Protein AF-A0A6M8W4V3-F1 (afdb_monomer_lite)

Foldseek 3Di:
DDPDDCLQQQLCCQLPVHADKDKDWDDDDPPDDDDPPDDTDMDIGGPPDDDDPVCVVPVDDDDPDDPVRVVVSSVVSSVVVVVVVVVVVVVPVPD

Structure (mmCIF, N/CA/C/O backbone):
data_AF-A0A6M8W4V3-F1
#
_entry.id   AF-A0A6M8W4V3-F1
#
loop_
_atom_site.group_PDB
_atom_site.id
_atom_site.type_symbol
_atom_site.label_atom_id
_atom_site.label_alt_id
_atom_site.label_comp_id
_atom_site.label_asym_id
_atom_site.label_entity_id
_atom_site.label_seq_id
_atom_site.pdbx_PDB_ins_code
_atom_site.Cartn_x
_atom_site.Cartn_y
_atom_site.Cartn_z
_atom_site.occupancy
_atom_site.B_iso_or_equiv
_atom_site.auth_seq_id
_atom_site.auth_comp_id
_atom_site.auth_asym_id
_atom_site.auth_atom_id
_atom_site.pdbx_PDB_model_num
ATOM 1 N N . MET A 1 1 ? 12.724 -23.531 5.820 1.00 37.72 1 MET A N 1
ATOM 2 C CA . MET A 1 1 ? 11.900 -22.600 5.015 1.00 37.72 1 MET A CA 1
ATOM 3 C C . MET A 1 1 ? 10.957 -21.872 5.970 1.00 37.72 1 MET A C 1
ATOM 5 O O . MET A 1 1 ? 10.227 -22.545 6.684 1.00 37.72 1 MET A O 1
ATOM 9 N N . ARG A 1 2 ? 11.044 -20.540 6.098 1.00 38.97 2 ARG A N 1
ATOM 10 C CA . ARG A 1 2 ? 10.156 -19.750 6.976 1.00 38.97 2 ARG A CA 1
ATOM 11 C C . ARG A 1 2 ? 8.798 -19.635 6.276 1.00 38.97 2 ARG A C 1
ATOM 13 O O . ARG A 1 2 ? 8.780 -19.214 5.125 1.00 38.97 2 ARG A O 1
ATOM 20 N N . GLN A 1 3 ? 7.699 -20.019 6.923 1.00 39.72 3 GLN A N 1
ATOM 21 C CA . GLN A 1 3 ? 6.372 -19.765 6.355 1.00 39.72 3 GLN A CA 1
ATOM 22 C C . GLN A 1 3 ? 6.140 -18.248 6.207 1.00 39.72 3 GLN A C 1
ATOM 24 O O . GLN A 1 3 ? 6.614 -17.489 7.064 1.00 39.72 3 GLN A O 1
ATOM 29 N N . PRO A 1 4 ? 5.461 -17.792 5.136 1.00 57.34 4 PRO A N 1
ATOM 30 C CA . PRO A 1 4 ? 5.067 -16.394 5.011 1.00 57.34 4 PRO A CA 1
ATOM 31 C C . PRO A 1 4 ? 4.139 -16.046 6.178 1.00 57.34 4 PRO A C 1
ATOM 33 O O . PRO A 1 4 ? 3.179 -16.763 6.446 1.00 57.34 4 PRO A O 1
ATOM 36 N N . ARG A 1 5 ? 4.452 -14.980 6.918 1.00 64.19 5 ARG A N 1
ATOM 37 C CA . ARG A 1 5 ? 3.607 -14.539 8.033 1.00 64.19 5 ARG A CA 1
ATOM 38 C C . ARG A 1 5 ? 2.413 -13.758 7.481 1.00 64.19 5 ARG A C 1
ATOM 40 O O . ARG A 1 5 ? 2.618 -12.803 6.736 1.00 64.19 5 ARG A O 1
ATOM 47 N N . SER A 1 6 ? 1.195 -14.166 7.846 1.00 76.25 6 SER A N 1
ATOM 48 C CA . SER A 1 6 ? -0.078 -13.513 7.488 1.00 76.25 6 SER A CA 1
ATOM 49 C C . SER A 1 6 ? -0.295 -12.160 8.179 1.00 76.25 6 SER A C 1
ATOM 51 O O . SER A 1 6 ? -1.198 -11.422 7.785 1.00 76.25 6 SER A O 1
ATOM 53 N N . GLU A 1 7 ? 0.577 -11.804 9.132 1.00 80.69 7 GLU A N 1
ATOM 54 C CA . GLU A 1 7 ? 0.509 -10.608 9.988 1.00 80.69 7 GLU A CA 1
ATOM 55 C C . GLU A 1 7 ? 0.099 -9.308 9.249 1.00 80.69 7 GLU A C 1
ATOM 57 O O . GLU A 1 7 ? -0.756 -8.589 9.766 1.00 80.69 7 GLU A O 1
ATOM 62 N N . PRO A 1 8 ? 0.619 -8.966 8.047 1.00 84.81 8 PRO A N 1
ATOM 63 C CA . PRO A 1 8 ? 0.239 -7.716 7.377 1.00 84.81 8 PRO A CA 1
ATOM 64 C C . PRO A 1 8 ? -1.217 -7.687 6.890 1.00 84.81 8 PRO A C 1
ATOM 66 O O . PRO A 1 8 ? -1.840 -6.626 6.877 1.00 84.81 8 PRO A O 1
ATOM 69 N N . LEU A 1 9 ? -1.759 -8.835 6.472 1.00 89.75 9 LEU A N 1
ATOM 70 C CA . LEU A 1 9 ? -3.132 -8.935 5.971 1.00 89.75 9 LEU A CA 1
ATOM 71 C C . LEU A 1 9 ? -4.138 -8.945 7.123 1.00 89.75 9 LEU A C 1
ATOM 73 O O . LEU A 1 9 ? -5.178 -8.302 7.033 1.00 89.75 9 LEU A O 1
ATOM 77 N N . GLU A 1 10 ? -3.804 -9.608 8.228 1.00 89.56 10 GLU A N 1
ATOM 78 C CA . GLU A 1 10 ? -4.607 -9.577 9.456 1.00 89.56 10 GLU A CA 1
ATOM 79 C C . GLU A 1 10 ? -4.660 -8.167 10.058 1.00 89.56 10 GLU A C 1
ATOM 81 O O . GLU A 1 10 ? -5.726 -7.702 10.472 1.00 89.56 10 GLU A O 1
ATOM 86 N N . ALA A 1 11 ? -3.538 -7.441 10.035 1.00 91.25 11 ALA A N 1
ATOM 87 C CA . ALA A 1 11 ? -3.492 -6.042 10.444 1.00 91.25 11 ALA A CA 1
ATOM 88 C C . ALA A 1 11 ? -4.375 -5.150 9.558 1.00 91.25 11 ALA A C 1
ATOM 90 O O . ALA A 1 11 ? -5.131 -4.331 10.078 1.00 91.25 11 ALA A O 1
ATOM 91 N N . LEU A 1 12 ? -4.332 -5.327 8.232 1.00 92.50 12 LEU A N 1
ATOM 92 C CA . LEU A 1 12 ? -5.224 -4.626 7.299 1.00 92.50 12 LEU A CA 1
ATOM 93 C C . LEU A 1 12 ? -6.697 -4.929 7.591 1.00 92.50 12 LEU A C 1
ATOM 95 O O . LEU A 1 12 ? -7.508 -4.010 7.672 1.00 92.50 12 LEU A O 1
ATOM 99 N N . ARG A 1 13 ? -7.028 -6.207 7.792 1.00 92.31 13 ARG A N 1
ATOM 100 C CA . ARG A 1 13 ? -8.394 -6.667 8.047 1.00 92.31 13 ARG A CA 1
ATOM 101 C C . ARG A 1 13 ? -8.979 -6.069 9.321 1.00 92.31 13 ARG A C 1
ATOM 103 O O . ARG A 1 13 ? -10.095 -5.567 9.308 1.00 92.31 13 ARG A O 1
ATOM 110 N N . SER A 1 14 ? -8.220 -6.115 10.411 1.00 91.62 14 SER A N 1
ATOM 111 C CA . SER A 1 14 ? -8.676 -5.646 11.724 1.00 91.62 14 SER A CA 1
ATOM 112 C C . SER A 1 14 ? -8.709 -4.123 11.866 1.00 91.62 14 SER A C 1
ATOM 114 O O . SER A 1 14 ? -9.521 -3.613 12.632 1.00 91.62 14 SER A O 1
ATOM 116 N N . SER A 1 15 ? -7.852 -3.389 11.148 1.00 93.50 15 SER A N 1
ATOM 117 C CA . SER A 1 15 ? -7.784 -1.923 11.259 1.00 93.50 15 SER A CA 1
ATOM 118 C C . SER A 1 15 ? -8.706 -1.169 10.304 1.00 93.50 15 SER A C 1
ATOM 120 O O . SER A 1 15 ? -9.038 -0.020 10.588 1.00 93.50 15 SER A O 1
ATOM 122 N N . LEU A 1 16 ? -9.111 -1.783 9.186 1.00 92.19 16 LEU A N 1
ATOM 123 C CA . LEU A 1 16 ? -9.840 -1.110 8.104 1.00 92.19 16 LEU A CA 1
ATOM 124 C C . LEU A 1 16 ? -11.180 -1.776 7.743 1.00 92.19 16 LEU A C 1
ATOM 126 O O . LEU A 1 16 ? -11.682 -1.541 6.648 1.00 92.19 16 LEU A O 1
ATOM 130 N N . ASP A 1 17 ? -11.742 -2.588 8.643 1.00 91.94 17 ASP A N 1
ATOM 131 C CA . ASP A 1 17 ? -13.026 -3.289 8.454 1.00 91.94 17 ASP A CA 1
ATOM 132 C C . ASP A 1 17 ? -13.048 -4.214 7.220 1.00 91.94 17 ASP A C 1
ATOM 134 O O . ASP A 1 17 ? -13.933 -4.156 6.372 1.00 91.94 17 ASP A O 1
ATOM 138 N N . ASP A 1 18 ? -12.024 -5.067 7.110 1.00 93.00 18 ASP A N 1
ATOM 139 C CA . ASP A 1 18 ? -11.888 -6.090 6.059 1.00 93.00 18 ASP A CA 1
ATOM 140 C C . ASP A 1 18 ? -12.078 -5.564 4.615 1.00 93.00 18 ASP A C 1
ATOM 142 O O . ASP A 1 18 ? -12.922 -6.062 3.858 1.00 93.00 18 ASP A O 1
ATOM 146 N N . PRO A 1 19 ? -11.309 -4.540 4.188 1.00 94.62 19 PRO A N 1
ATOM 147 C CA . PRO A 1 19 ? -11.549 -3.901 2.907 1.00 94.62 19 PRO A CA 1
ATOM 148 C C . PRO A 1 19 ? -11.102 -4.807 1.751 1.00 94.62 19 PRO A C 1
ATOM 150 O O . PRO A 1 19 ? -10.064 -5.477 1.840 1.00 94.62 19 PRO A O 1
ATOM 153 N N . PRO A 1 20 ? -11.784 -4.762 0.592 1.00 94.88 20 PRO A N 1
ATOM 154 C CA . PRO A 1 20 ? -11.259 -5.387 -0.612 1.00 94.88 20 PRO A CA 1
ATOM 155 C C . PRO A 1 20 ? -9.932 -4.724 -1.005 1.00 94.88 20 PRO A C 1
ATOM 157 O O . PRO A 1 20 ? -9.771 -3.505 -0.920 1.00 94.88 20 PRO A O 1
ATOM 160 N N . TYR A 1 21 ? -8.978 -5.509 -1.496 1.00 94.31 21 TYR A N 1
ATOM 161 C CA . TYR A 1 21 ? -7.662 -5.013 -1.896 1.00 94.31 21 TYR A CA 1
ATOM 162 C C . TYR A 1 21 ? -7.211 -5.599 -3.231 1.00 94.31 21 TYR A C 1
ATOM 164 O O . TYR A 1 21 ? -7.642 -6.669 -3.654 1.00 94.31 21 TYR A O 1
ATOM 172 N N . ASN A 1 22 ? -6.303 -4.886 -3.892 1.00 94.50 22 ASN A N 1
ATOM 173 C CA . ASN A 1 22 ? -5.514 -5.424 -4.996 1.00 94.50 22 ASN A CA 1
ATOM 174 C C . ASN A 1 22 ? -4.100 -5.722 -4.495 1.00 94.50 22 ASN A C 1
ATOM 176 O O . ASN A 1 22 ? -3.585 -4.993 -3.645 1.00 94.50 22 ASN A O 1
ATOM 180 N N . PHE A 1 23 ? -3.442 -6.733 -5.060 1.00 95.00 23 PHE A N 1
ATOM 181 C CA . PHE A 1 23 ? -2.008 -6.929 -4.873 1.00 95.00 23 PHE A CA 1
ATOM 182 C C . PHE A 1 23 ? -1.293 -6.996 -6.220 1.00 95.00 23 PHE A C 1
ATOM 184 O O . PHE A 1 23 ? -1.843 -7.471 -7.212 1.00 95.00 23 PHE A O 1
ATOM 191 N N . VAL A 1 24 ? -0.064 -6.491 -6.252 1.00 95.69 24 VAL A N 1
ATOM 192 C CA . VAL A 1 24 ? 0.804 -6.506 -7.431 1.00 95.69 24 VAL A CA 1
ATOM 193 C C . VAL A 1 24 ? 2.180 -6.986 -7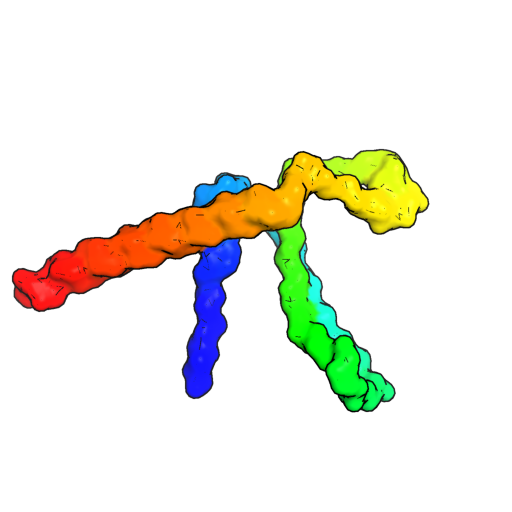.004 1.00 95.69 24 VAL A C 1
ATOM 195 O O . VAL A 1 24 ? 2.738 -6.482 -6.027 1.00 95.69 24 VAL A O 1
ATOM 198 N N . ILE A 1 25 ? 2.724 -7.950 -7.741 1.00 95.19 25 ILE A N 1
ATOM 199 C CA . ILE A 1 25 ? 4.100 -8.414 -7.570 1.00 95.19 25 ILE A CA 1
ATOM 200 C C . ILE A 1 25 ? 4.973 -7.608 -8.524 1.00 95.19 25 ILE A C 1
ATOM 202 O O . ILE A 1 25 ? 4.802 -7.675 -9.739 1.00 95.19 25 ILE A O 1
ATOM 206 N N . HIS A 1 26 ? 5.910 -6.854 -7.963 1.00 93.38 26 HIS A N 1
ATOM 207 C CA . HIS A 1 26 ? 6.940 -6.160 -8.721 1.00 93.38 26 HIS A CA 1
ATOM 208 C C . HIS A 1 26 ? 8.184 -7.038 -8.745 1.00 93.38 26 HIS A C 1
ATOM 210 O O . HIS A 1 26 ? 8.872 -7.197 -7.736 1.00 93.38 26 HIS A O 1
ATOM 216 N N . THR A 1 27 ? 8.444 -7.638 -9.902 1.00 92.88 27 THR A N 1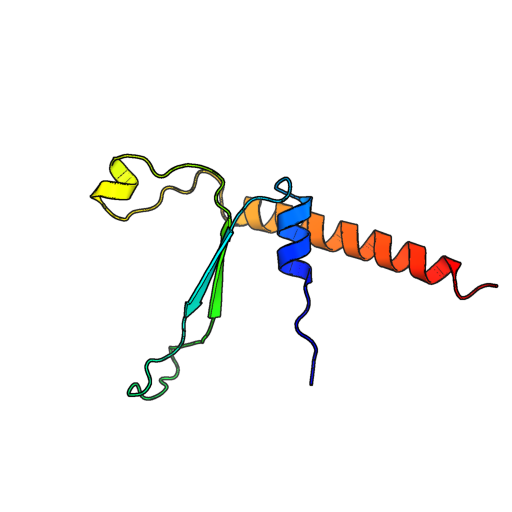
ATOM 217 C CA . THR A 1 27 ? 9.591 -8.510 -10.171 1.00 92.88 27 THR A CA 1
ATOM 218 C C . THR A 1 27 ? 10.256 -8.101 -11.483 1.00 92.88 27 THR A C 1
ATOM 220 O O . THR A 1 27 ? 9.651 -7.389 -12.286 1.00 92.88 27 THR A O 1
ATOM 223 N N . LEU A 1 28 ? 11.494 -8.551 -11.692 1.00 91.44 28 LEU A N 1
ATOM 224 C CA . LEU A 1 28 ? 12.190 -8.391 -12.965 1.00 91.44 28 LEU A CA 1
ATOM 225 C C . LEU A 1 28 ? 11.432 -9.109 -14.076 1.00 91.44 28 LEU A C 1
ATOM 227 O O . LEU A 1 28 ? 10.835 -10.170 -13.857 1.00 91.44 28 LEU A O 1
ATOM 231 N N . ARG A 1 29 ? 11.485 -8.536 -15.276 1.00 85.31 29 ARG A N 1
ATOM 232 C CA . ARG A 1 29 ? 11.049 -9.241 -16.481 1.00 85.31 29 ARG A CA 1
ATOM 233 C C . ARG A 1 29 ? 12.031 -10.369 -16.787 1.00 85.31 29 ARG A C 1
ATOM 235 O O . ARG A 1 29 ? 13.199 -10.302 -16.422 1.00 85.31 29 ARG A O 1
ATOM 242 N N . GLU A 1 30 ? 11.562 -11.375 -17.517 1.00 81.31 30 GLU A N 1
ATOM 243 C CA . GLU A 1 30 ? 12.341 -12.578 -17.850 1.00 81.31 30 GLU A CA 1
ATOM 244 C C . GLU A 1 30 ? 13.710 -12.273 -18.489 1.00 81.31 30 GLU A C 1
ATOM 246 O O . GLU A 1 30 ? 14.686 -12.962 -18.214 1.00 81.31 30 GLU A O 1
ATOM 251 N N . ASN A 1 31 ? 13.804 -11.192 -19.270 1.00 84.38 31 ASN A N 1
ATOM 252 C CA . ASN A 1 31 ? 15.013 -10.810 -20.006 1.00 84.38 31 ASN A CA 1
ATOM 253 C C . ASN A 1 31 ? 15.820 -9.673 -19.350 1.00 84.38 31 ASN A C 1
ATOM 255 O O . ASN A 1 31 ? 16.716 -9.116 -19.982 1.00 84.38 31 ASN A O 1
ATOM 259 N N . GLU A 1 32 ? 15.498 -9.281 -18.117 1.00 84.69 32 GLU A N 1
ATOM 260 C CA . GLU A 1 32 ? 16.233 -8.237 -17.398 1.00 84.69 32 GLU A CA 1
ATOM 261 C C . GLU A 1 32 ? 17.323 -8.853 -16.517 1.00 84.69 32 GLU A C 1
ATOM 263 O O . GLU A 1 32 ? 17.064 -9.698 -15.660 1.00 84.69 32 GLU A O 1
ATOM 268 N N . THR A 1 33 ? 18.566 -8.401 -16.690 1.00 84.75 33 THR A N 1
ATOM 269 C CA . THR A 1 33 ? 19.657 -8.766 -15.780 1.00 84.75 33 THR A CA 1
ATOM 270 C C . THR A 1 33 ? 19.438 -8.129 -14.408 1.00 84.75 33 THR A C 1
ATOM 272 O O . THR A 1 33 ? 19.2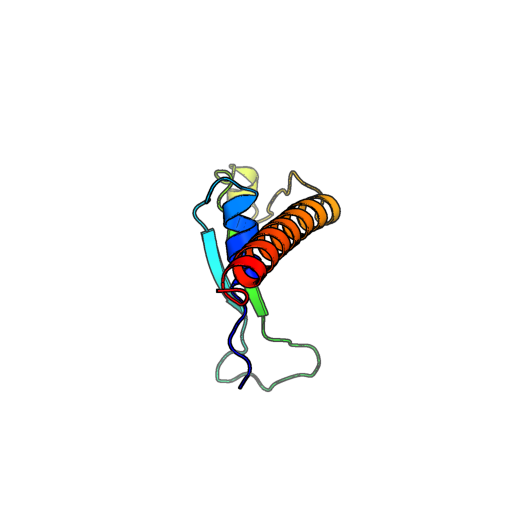64 -6.906 -14.342 1.00 84.75 33 THR A O 1
ATOM 275 N N . PRO A 1 34 ? 19.510 -8.906 -13.310 1.00 82.50 34 PRO A N 1
ATOM 276 C CA . PRO A 1 34 ? 19.449 -8.358 -11.964 1.00 82.50 34 PRO A CA 1
ATOM 277 C C . PRO A 1 34 ? 20.522 -7.288 -11.775 1.00 82.50 34 PRO A C 1
ATOM 279 O O . PRO A 1 34 ? 21.713 -7.551 -11.943 1.00 82.50 34 PRO A O 1
ATOM 282 N N . ASN A 1 35 ? 20.101 -6.075 -11.429 1.00 81.75 35 ASN A N 1
ATOM 283 C CA . ASN A 1 35 ? 21.004 -5.015 -11.003 1.00 81.75 35 ASN A CA 1
ATOM 284 C C . ASN A 1 35 ? 20.877 -4.821 -9.488 1.00 81.75 35 ASN A C 1
ATOM 286 O O . ASN A 1 35 ? 19.854 -5.152 -8.888 1.00 81.75 35 ASN A O 1
ATOM 290 N N . ASN A 1 36 ? 21.912 -4.261 -8.864 1.00 85.50 36 ASN A N 1
ATOM 291 C CA . ASN A 1 36 ? 21.950 -4.089 -7.409 1.00 85.50 36 ASN A CA 1
ATOM 292 C C . ASN A 1 36 ? 20.975 -3.009 -6.886 1.00 85.50 36 ASN A C 1
ATOM 294 O O . ASN A 1 36 ? 20.919 -2.778 -5.685 1.00 85.50 36 ASN A O 1
ATOM 298 N N . ALA A 1 37 ? 20.247 -2.323 -7.776 1.00 87.44 37 ALA A N 1
ATOM 299 C CA . ALA A 1 37 ? 19.261 -1.300 -7.436 1.00 87.44 37 ALA A CA 1
ATOM 300 C C . ALA A 1 37 ? 17.818 -1.840 -7.413 1.00 87.44 37 ALA A C 1
ATOM 302 O O . ALA A 1 37 ? 16.923 -1.154 -6.922 1.00 87.44 37 ALA A O 1
ATOM 303 N N . PHE A 1 38 ? 17.569 -3.048 -7.933 1.00 89.81 38 PHE A N 1
ATOM 304 C CA . PHE A 1 38 ? 16.242 -3.653 -7.944 1.00 89.81 38 PHE A CA 1
ATOM 305 C C . PHE A 1 38 ? 16.055 -4.633 -6.784 1.00 89.81 38 PHE A C 1
ATOM 307 O O . PHE A 1 38 ? 16.827 -5.575 -6.602 1.00 89.81 38 PHE A O 1
ATOM 314 N N . HIS A 1 39 ? 14.944 -4.473 -6.066 1.00 91.50 39 HIS A N 1
ATOM 315 C CA . HIS A 1 39 ? 14.477 -5.430 -5.073 1.00 91.50 39 HIS A CA 1
ATOM 316 C C . HIS A 1 39 ? 13.031 -5.815 -5.378 1.00 91.50 39 HIS A C 1
ATOM 318 O O . HIS A 1 39 ? 12.147 -4.953 -5.464 1.00 91.50 39 HIS A O 1
ATOM 324 N N . TRP A 1 40 ? 12.792 -7.120 -5.539 1.00 93.44 40 TRP A N 1
ATOM 325 C CA . TRP A 1 40 ? 11.437 -7.633 -5.700 1.00 93.44 40 TRP A CA 1
ATOM 326 C C . TRP A 1 40 ? 10.611 -7.257 -4.469 1.00 93.44 40 TRP A C 1
ATOM 328 O O . TRP A 1 40 ? 11.096 -7.307 -3.337 1.00 93.44 40 TRP A O 1
ATOM 338 N N . HIS A 1 41 ? 9.365 -6.863 -4.686 1.00 93.38 41 HIS A N 1
ATOM 339 C CA . HIS A 1 41 ? 8.458 -6.552 -3.592 1.00 93.38 41 HIS A CA 1
ATOM 340 C C . HIS A 1 41 ? 7.009 -6.773 -4.009 1.00 93.38 41 HIS A C 1
ATOM 342 O O . HIS A 1 41 ? 6.665 -6.809 -5.191 1.00 93.38 41 HIS A O 1
ATOM 348 N N . ILE A 1 42 ? 6.146 -6.921 -3.011 1.00 94.25 42 ILE A N 1
ATOM 349 C CA . ILE A 1 42 ? 4.702 -7.019 -3.196 1.00 94.25 42 ILE A CA 1
ATOM 350 C C . ILE A 1 42 ? 4.093 -5.714 -2.710 1.00 94.25 42 ILE A C 1
ATOM 352 O O . ILE A 1 42 ? 4.399 -5.245 -1.615 1.00 94.25 42 ILE A O 1
ATOM 356 N N . ARG A 1 43 ? 3.210 -5.138 -3.519 1.00 94.12 43 ARG A N 1
ATOM 357 C CA . ARG A 1 43 ? 2.409 -3.978 -3.144 1.00 94.12 43 ARG A CA 1
ATOM 358 C C . ARG A 1 43 ? 0.973 -4.422 -2.921 1.00 94.12 43 ARG A C 1
ATOM 360 O O . ARG A 1 43 ? 0.365 -4.974 -3.833 1.00 94.12 43 ARG A O 1
ATOM 367 N N . ILE A 1 44 ? 0.442 -4.147 -1.736 1.00 93.62 44 ILE A N 1
ATOM 368 C CA . ILE A 1 44 ? -0.965 -4.356 -1.379 1.00 93.62 44 ILE A CA 1
ATOM 369 C C . ILE A 1 44 ? -1.629 -2.980 -1.327 1.00 93.62 44 ILE A C 1
ATOM 371 O O . ILE A 1 44 ? -1.076 -2.046 -0.751 1.00 93.62 44 ILE A O 1
ATOM 375 N N . THR A 1 45 ? -2.784 -2.827 -1.968 1.00 93.31 45 THR A N 1
ATOM 376 C CA . THR A 1 45 ? -3.513 -1.555 -2.029 1.00 93.31 45 THR A CA 1
ATOM 377 C C . THR A 1 45 ? -4.976 -1.794 -1.654 1.00 93.31 45 THR A C 1
ATOM 379 O O . THR A 1 45 ? -5.732 -2.286 -2.501 1.00 93.31 45 THR A O 1
ATOM 382 N N . PRO A 1 46 ? -5.379 -1.498 -0.401 1.00 93.12 46 PRO A N 1
ATOM 383 C CA . PRO A 1 46 ? -6.780 -1.562 0.001 1.00 93.12 46 PRO A CA 1
ATOM 384 C C . PRO A 1 46 ? -7.596 -0.511 -0.758 1.00 93.12 46 PRO A C 1
ATOM 386 O O . PRO A 1 46 ? -7.137 0.610 -0.986 1.00 93.12 46 PRO A O 1
ATOM 389 N N . ARG A 1 47 ? -8.809 -0.873 -1.178 1.00 91.88 47 ARG A N 1
ATOM 390 C CA . ARG A 1 47 ? -9.727 0.028 -1.881 1.00 91.88 47 ARG A CA 1
ATOM 391 C C . ARG A 1 47 ? -10.597 0.757 -0.860 1.00 91.88 47 ARG A C 1
ATOM 393 O O . ARG A 1 47 ? -11.691 0.312 -0.543 1.00 91.88 47 ARG A O 1
ATOM 400 N N . LEU A 1 48 ? -10.089 1.878 -0.356 1.00 90.81 48 LEU A N 1
ATOM 401 C CA . LEU A 1 48 ? -10.776 2.709 0.646 1.00 90.81 48 LEU A CA 1
ATOM 402 C C . LEU A 1 48 ? -11.663 3.805 0.029 1.00 90.81 48 LEU A C 1
ATOM 404 O O . LEU A 1 48 ? -12.362 4.518 0.739 1.00 90.81 48 LEU A O 1
ATOM 408 N N . GLY A 1 49 ? -11.638 3.944 -1.297 1.00 88.62 49 GLY A N 1
ATOM 409 C CA . GLY A 1 49 ? -12.408 4.930 -2.045 1.00 88.62 49 GLY A CA 1
ATOM 410 C C . GLY A 1 49 ? -12.306 4.699 -3.551 1.00 88.62 49 GLY A C 1
ATOM 411 O O . GLY A 1 49 ? -11.592 3.802 -4.011 1.00 88.62 49 GLY A O 1
ATOM 412 N N . VAL A 1 50 ? -13.035 5.508 -4.319 1.00 88.69 50 VAL A N 1
ATOM 413 C CA . VAL A 1 50 ? -13.011 5.492 -5.788 1.00 88.69 50 VAL A CA 1
ATOM 414 C C . VAL A 1 50 ? -12.135 6.645 -6.283 1.00 88.69 50 VAL A C 1
ATOM 416 O O . VAL A 1 50 ? -12.361 7.770 -5.833 1.00 88.69 50 VAL A O 1
ATOM 419 N N . PRO A 1 51 ? -11.178 6.404 -7.203 1.00 89.31 51 PRO A N 1
ATOM 420 C CA . PRO A 1 51 ? -10.360 7.473 -7.757 1.00 89.31 51 PRO A CA 1
ATOM 421 C C . PRO A 1 51 ? -11.201 8.557 -8.438 1.00 89.31 51 PRO A C 1
ATOM 423 O O . PRO A 1 51 ? -12.099 8.256 -9.230 1.00 89.31 51 PRO A O 1
ATOM 426 N N . GLY A 1 52 ? -10.902 9.819 -8.142 1.00 92.38 52 GLY A N 1
ATOM 427 C CA . GLY A 1 52 ? -11.558 10.974 -8.748 1.00 92.38 52 GLY A CA 1
ATOM 428 C C . GLY A 1 52 ? -11.041 11.295 -10.155 1.00 92.38 52 GLY A C 1
ATOM 429 O O . GLY A 1 52 ? -10.061 10.728 -10.635 1.00 92.38 52 GLY A O 1
ATOM 430 N N . GLY A 1 53 ? -11.667 12.275 -10.817 1.00 96.50 53 GLY A N 1
ATOM 431 C CA . GLY A 1 53 ? -11.299 12.674 -12.184 1.00 96.50 53 GLY A CA 1
ATOM 432 C C . GLY A 1 53 ? -9.841 13.125 -12.336 1.00 96.50 53 GLY A C 1
ATOM 433 O O . GLY A 1 53 ? -9.219 12.829 -13.350 1.00 96.50 53 GLY A O 1
ATOM 434 N N . PHE A 1 54 ? -9.268 13.778 -11.320 1.00 95.19 54 PHE A N 1
ATOM 435 C CA . PHE A 1 54 ? -7.853 14.162 -11.321 1.00 95.19 54 PHE A CA 1
ATOM 436 C C . PHE A 1 54 ? -6.923 12.941 -11.321 1.00 95.19 54 PHE A C 1
ATOM 438 O O . PHE A 1 54 ? -6.010 12.860 -12.142 1.00 95.19 54 PHE A O 1
ATOM 445 N N . GLU A 1 55 ? -7.174 11.983 -10.429 1.00 95.06 55 GLU A N 1
ATOM 446 C CA . GLU A 1 55 ? -6.354 10.775 -10.280 1.00 95.06 55 GLU A CA 1
ATOM 447 C C . GLU A 1 55 ? -6.445 9.902 -11.536 1.00 95.06 55 GLU A C 1
ATOM 449 O O . GLU A 1 55 ? -5.434 9.395 -12.015 1.00 95.06 55 GLU A O 1
ATOM 454 N N . LEU A 1 56 ? -7.640 9.805 -12.131 1.00 93.50 56 LEU A N 1
ATOM 455 C CA . LEU A 1 56 ? -7.860 9.100 -13.395 1.00 93.50 56 LEU A CA 1
ATOM 456 C C . LEU A 1 56 ? -7.187 9.794 -14.589 1.00 93.50 56 LEU A C 1
ATOM 458 O O . LEU A 1 56 ? -6.608 9.116 -15.433 1.00 93.50 56 LEU A O 1
ATOM 462 N N . ALA A 1 57 ? -7.255 11.126 -14.677 1.00 96.62 57 ALA A N 1
ATOM 463 C CA . ALA A 1 57 ? -6.707 11.873 -15.811 1.00 96.62 57 ALA A CA 1
ATOM 464 C C . ALA A 1 57 ? -5.176 11.984 -15.779 1.00 96.62 57 ALA A C 1
ATOM 466 O O . ALA A 1 57 ? -4.543 12.036 -16.831 1.00 96.62 57 ALA A O 1
ATOM 467 N N . THR A 1 58 ? -4.578 12.044 -14.586 1.00 96.50 58 THR A N 1
ATOM 468 C CA . THR A 1 58 ? -3.134 12.289 -14.418 1.00 96.50 58 THR A CA 1
ATOM 469 C C . THR A 1 58 ? -2.341 11.044 -14.032 1.00 96.50 58 THR A C 1
ATOM 471 O O . THR A 1 58 ? -1.126 11.020 -14.211 1.00 96.50 58 THR A O 1
ATOM 474 N N . GLY A 1 59 ? -2.994 10.022 -13.472 1.00 92.62 59 GLY A N 1
ATOM 475 C CA . GLY A 1 59 ? -2.323 8.875 -12.860 1.00 92.62 59 GLY A CA 1
ATOM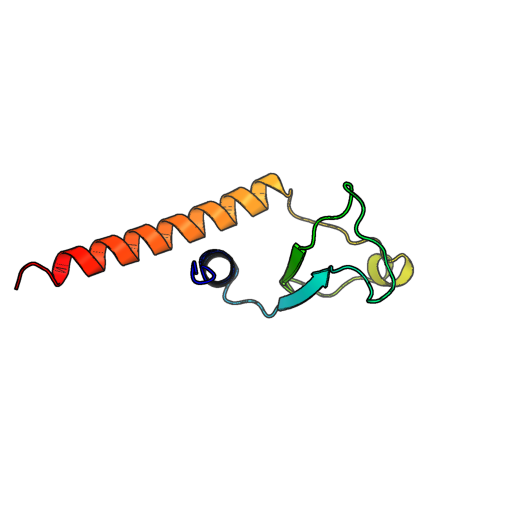 476 C C . GLY A 1 59 ? -1.641 9.187 -11.521 1.00 92.62 59 GLY A C 1
ATOM 477 O O . GLY A 1 59 ? -0.976 8.313 -10.963 1.00 92.62 59 GLY A O 1
ATOM 478 N N . ILE A 1 60 ? -1.785 10.407 -10.993 1.00 93.00 60 ILE A N 1
ATOM 479 C CA . ILE A 1 60 ? -1.252 10.800 -9.685 1.00 93.00 60 ILE A CA 1
ATOM 480 C C . ILE A 1 60 ? -2.288 10.456 -8.618 1.00 93.00 60 ILE A C 1
ATOM 482 O O . ILE A 1 60 ? -3.391 10.995 -8.630 1.00 93.00 60 ILE A O 1
ATOM 486 N N . MET A 1 61 ? -1.918 9.590 -7.677 1.00 90.62 61 MET A N 1
ATOM 487 C CA . MET A 1 61 ? -2.768 9.239 -6.537 1.00 90.62 61 MET A CA 1
ATOM 488 C C . MET A 1 61 ? -2.645 10.276 -5.424 1.00 90.62 61 MET A C 1
ATOM 490 O O . MET A 1 61 ? -1.531 10.655 -5.052 1.00 90.62 61 MET A O 1
ATOM 494 N N . ILE A 1 62 ? -3.775 10.679 -4.846 1.00 91.44 62 ILE A N 1
ATOM 495 C CA . ILE A 1 62 ? -3.793 11.534 -3.660 1.00 91.44 62 ILE A CA 1
ATOM 496 C C . ILE A 1 62 ? -3.913 10.637 -2.430 1.00 91.44 62 ILE A C 1
ATOM 498 O O . ILE A 1 62 ? -4.841 9.843 -2.307 1.00 91.44 62 ILE A O 1
ATOM 502 N N . ASN A 1 63 ? -2.973 10.773 -1.496 1.00 90.69 63 ASN A N 1
ATOM 503 C CA . ASN A 1 63 ? -3.057 10.089 -0.213 1.00 90.69 63 ASN A CA 1
ATOM 504 C C . ASN A 1 63 ? -3.573 11.054 0.862 1.00 90.69 63 ASN A C 1
ATOM 506 O O . ASN A 1 63 ? -2.917 12.047 1.172 1.00 90.69 63 ASN A O 1
ATOM 510 N N . SER A 1 64 ? -4.747 10.759 1.422 1.00 90.56 64 SER A N 1
ATOM 511 C CA . SER A 1 64 ? -5.379 11.557 2.479 1.00 90.56 64 SER A CA 1
ATOM 512 C C . SER A 1 64 ? -4.805 11.293 3.874 1.00 90.56 64 SER A C 1
ATOM 514 O O . SER A 1 64 ? -5.073 12.067 4.792 1.00 90.56 64 SER A O 1
ATOM 516 N N . VAL A 1 65 ? -4.017 10.226 4.045 1.00 93.38 65 VAL A N 1
ATOM 517 C CA . VAL A 1 65 ? -3.413 9.828 5.322 1.00 93.38 65 VAL A CA 1
ATOM 518 C C . VAL A 1 65 ? -1.896 9.826 5.188 1.00 93.38 65 VAL A C 1
ATOM 520 O O . VAL A 1 65 ? -1.342 9.231 4.265 1.00 93.38 65 VAL A O 1
ATOM 523 N N . LEU A 1 66 ? -1.196 10.459 6.127 1.00 96.50 66 LEU A N 1
ATOM 524 C CA . LEU A 1 66 ? 0.266 10.425 6.133 1.00 96.50 66 LEU A CA 1
ATOM 525 C C . LEU A 1 66 ? 0.776 8.981 6.299 1.00 96.50 66 LEU A C 1
ATOM 527 O O . LEU A 1 66 ? 0.212 8.223 7.096 1.00 96.50 66 LEU A O 1
ATOM 531 N N . PRO A 1 67 ? 1.836 8.577 5.579 1.00 94.88 67 PRO A N 1
ATOM 532 C CA . PRO A 1 67 ? 2.341 7.207 5.638 1.00 94.88 67 PRO A CA 1
ATOM 533 C C . PRO A 1 67 ? 2.773 6.798 7.052 1.00 94.88 67 PRO A C 1
ATOM 535 O O . PRO A 1 67 ? 2.596 5.642 7.430 1.00 94.88 67 PRO A O 1
ATOM 538 N N . GLU A 1 68 ? 3.271 7.737 7.857 1.00 97.25 68 GLU A N 1
ATOM 539 C CA . GLU A 1 68 ? 3.646 7.509 9.254 1.00 97.25 68 GLU A CA 1
ATOM 540 C C . GLU A 1 68 ? 2.424 7.132 10.099 1.00 97.25 68 GLU A C 1
ATOM 542 O O . GLU A 1 68 ? 2.447 6.136 10.820 1.00 97.25 68 GLU A O 1
ATOM 547 N N . GLN A 1 69 ? 1.320 7.869 9.939 1.00 96.31 69 GLN A N 1
ATOM 548 C CA . GLN A 1 69 ? 0.073 7.597 10.657 1.00 96.31 69 GLN A CA 1
ATOM 549 C C . GLN A 1 69 ? -0.524 6.249 10.241 1.00 96.31 69 GLN A C 1
ATOM 551 O O . GLN A 1 69 ? -0.931 5.458 11.091 1.00 96.31 69 GLN A O 1
ATOM 556 N N . ALA A 1 70 ? -0.532 5.948 8.938 1.00 93.62 70 ALA A N 1
ATOM 557 C CA . ALA A 1 70 ? -1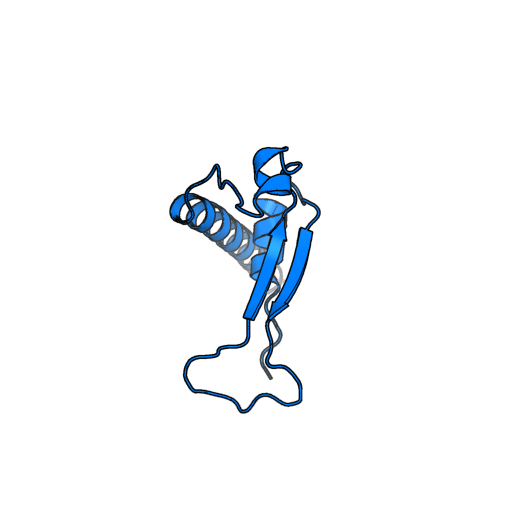.001 4.659 8.436 1.00 93.62 70 ALA A CA 1
ATOM 558 C C . ALA A 1 70 ? -0.160 3.490 8.984 1.00 93.62 70 ALA A C 1
ATOM 560 O O . ALA A 1 70 ? -0.704 2.458 9.382 1.00 93.62 70 ALA A O 1
ATOM 561 N N . ALA A 1 71 ? 1.166 3.655 9.044 1.00 94.06 71 ALA A N 1
ATOM 562 C CA . ALA A 1 71 ? 2.067 2.647 9.588 1.00 94.06 71 ALA A CA 1
ATOM 563 C C . ALA A 1 71 ? 1.825 2.395 11.084 1.00 94.06 71 ALA A C 1
ATOM 565 O O . ALA A 1 71 ? 1.858 1.241 11.516 1.00 94.06 71 ALA A O 1
ATOM 566 N N . ASP A 1 72 ? 1.561 3.441 11.867 1.00 95.12 72 ASP A N 1
ATOM 567 C CA . ASP A 1 72 ? 1.273 3.313 13.297 1.00 95.12 72 ASP A CA 1
ATOM 568 C C . ASP A 1 72 ? -0.039 2.565 13.556 1.00 95.12 72 ASP A C 1
ATOM 570 O O . ASP A 1 72 ? -0.061 1.651 14.386 1.00 95.12 72 ASP A O 1
ATOM 574 N N . VAL A 1 73 ? -1.094 2.866 12.790 1.00 93.69 73 VAL A N 1
ATOM 575 C CA . VAL A 1 73 ? -2.384 2.158 12.862 1.00 93.69 73 VAL A CA 1
ATOM 576 C C . VAL A 1 73 ? -2.214 0.666 12.560 1.00 93.69 73 VAL A C 1
ATOM 578 O O . VAL A 1 73 ? -2.627 -0.181 13.355 1.00 93.69 73 VAL A O 1
ATOM 581 N N . LEU A 1 74 ? -1.551 0.324 11.450 1.00 91.81 74 LEU A N 1
ATOM 582 C CA . LEU A 1 74 ? -1.340 -1.074 11.055 1.00 91.81 74 LEU A CA 1
ATOM 583 C C . LEU A 1 74 ? -0.465 -1.830 12.062 1.00 91.81 74 LEU A C 1
ATOM 585 O O . LEU A 1 74 ? -0.729 -2.991 12.380 1.00 91.81 74 LEU A O 1
ATOM 589 N N . ARG A 1 75 ? 0.566 -1.176 12.607 1.00 92.31 75 ARG A N 1
ATOM 590 C CA . ARG A 1 75 ? 1.454 -1.783 13.603 1.00 92.31 75 ARG A CA 1
ATOM 591 C C . ARG A 1 75 ? 0.723 -2.055 14.919 1.00 92.31 75 ARG A C 1
ATOM 593 O O . ARG A 1 75 ? 0.903 -3.123 15.502 1.00 92.31 75 ARG A O 1
ATOM 600 N N . ALA A 1 76 ? -0.109 -1.121 15.378 1.00 91.19 76 ALA A N 1
ATOM 601 C CA . ALA A 1 76 ? -0.918 -1.302 16.582 1.00 91.19 76 ALA A CA 1
ATOM 602 C C . ALA A 1 76 ? -1.910 -2.472 16.435 1.00 91.19 76 ALA A C 1
ATOM 604 O O . ALA A 1 76 ? -2.048 -3.287 17.355 1.00 91.19 76 ALA A O 1
ATOM 605 N N . ALA A 1 77 ? -2.537 -2.604 15.262 1.00 90.00 77 ALA A N 1
ATOM 606 C CA . ALA A 1 77 ? -3.430 -3.716 14.946 1.00 90.00 77 ALA A CA 1
ATOM 607 C C . ALA A 1 77 ? -2.697 -5.071 14.963 1.00 90.00 77 ALA A C 1
ATOM 609 O O . ALA A 1 77 ? -3.129 -5.998 15.649 1.00 90.00 77 ALA A O 1
ATOM 610 N N . ALA A 1 78 ? -1.526 -5.156 14.321 1.00 87.50 78 ALA A N 1
ATOM 611 C CA . ALA A 1 78 ? -0.702 -6.369 14.308 1.00 87.50 78 ALA A CA 1
ATOM 612 C C . ALA A 1 78 ? -0.274 -6.829 15.718 1.00 87.50 78 ALA A C 1
ATOM 614 O O . ALA A 1 78 ? -0.249 -8.024 16.019 1.00 87.50 78 ALA A O 1
ATOM 615 N N . TYR A 1 79 ? 0.068 -5.896 16.615 1.00 82.94 79 TYR A N 1
ATOM 616 C CA . TYR A 1 79 ? 0.460 -6.250 17.984 1.00 82.94 79 TYR A CA 1
ATOM 617 C C . TYR A 1 79 ? -0.714 -6.673 18.866 1.00 82.94 79 TYR A C 1
ATOM 619 O O . TYR A 1 79 ? -0.528 -7.514 19.750 1.00 82.94 79 TYR A O 1
ATOM 627 N N . SER A 1 80 ? -1.901 -6.113 18.631 1.00 78.19 80 SER A N 1
ATOM 628 C CA . SER A 1 80 ? -3.115 -6.463 19.375 1.00 78.19 80 SER A CA 1
ATOM 629 C C . SER A 1 80 ? -3.516 -7.915 19.116 1.00 78.19 80 SER A C 1
ATOM 631 O O . SER A 1 80 ? -3.766 -8.663 20.062 1.00 78.19 80 SER A O 1
ATOM 633 N N . ASP A 1 81 ? -3.460 -8.346 17.855 1.00 74.12 81 ASP A N 1
ATOM 634 C CA . ASP A 1 81 ? -3.730 -9.734 17.473 1.00 74.12 81 ASP A CA 1
ATOM 635 C C . ASP A 1 81 ? -2.667 -10.712 18.012 1.00 74.12 81 ASP A C 1
ATOM 637 O O . ASP A 1 81 ? -2.948 -11.778 18.559 1.00 74.12 81 ASP A O 1
ATOM 641 N N . ARG A 1 82 ? -1.396 -10.305 18.020 1.00 69.56 82 ARG A N 1
ATOM 642 C CA . ARG A 1 82 ? -0.343 -11.127 18.631 1.00 69.56 82 ARG A CA 1
ATOM 643 C C . ARG A 1 82 ? -0.503 -11.283 20.150 1.00 69.56 82 ARG A C 1
ATOM 645 O O . ARG A 1 82 ? -0.076 -12.290 20.727 1.00 69.56 82 ARG A O 1
ATOM 652 N N . ALA A 1 83 ? -1.056 -10.280 20.828 1.00 71.25 83 ALA A N 1
ATOM 653 C CA . ALA A 1 83 ? -1.332 -10.355 22.258 1.00 71.25 83 ALA A CA 1
ATOM 654 C C . ALA A 1 83 ? -2.495 -11.311 22.560 1.00 71.25 83 ALA A C 1
ATOM 656 O O . ALA A 1 83 ? -2.377 -12.105 23.500 1.00 71.25 83 ALA A O 1
ATOM 657 N N . SER A 1 84 ? -3.557 -11.299 21.745 1.00 71.62 84 SER A N 1
ATOM 658 C CA . SER A 1 84 ? -4.680 -12.232 21.881 1.00 71.62 84 SER A CA 1
ATOM 659 C C . SER A 1 84 ? -4.227 -13.679 21.641 1.00 71.62 84 SER A C 1
ATOM 661 O O . SER A 1 84 ? -4.464 -14.517 22.514 1.00 71.62 84 SER A O 1
ATOM 663 N N . LEU A 1 85 ? -3.452 -13.947 20.578 1.00 66.69 85 LEU A N 1
ATOM 664 C CA . LEU A 1 85 ? -2.883 -15.269 20.253 1.00 66.69 85 LEU A CA 1
ATOM 665 C C . LEU A 1 85 ? -1.989 -15.850 21.366 1.00 66.69 85 LEU A C 1
ATOM 667 O O . LEU A 1 85 ? -1.984 -17.054 21.617 1.00 66.69 85 LEU A O 1
ATOM 671 N N . ARG A 1 86 ? -1.228 -15.003 22.072 1.00 65.00 86 ARG A N 1
ATOM 672 C CA . ARG A 1 86 ? -0.372 -15.442 23.193 1.00 65.00 86 ARG A CA 1
ATOM 673 C C . ARG A 1 86 ? -1.173 -15.738 24.466 1.00 65.00 86 ARG A C 1
ATOM 675 O O . ARG A 1 86 ? -0.789 -16.596 25.263 1.00 65.00 86 ARG A O 1
ATOM 682 N N . SER A 1 87 ? -2.272 -15.016 24.682 1.00 67.38 87 SER A N 1
ATOM 683 C CA . SER A 1 87 ? -3.138 -15.209 25.850 1.00 67.38 87 SER A CA 1
ATOM 684 C C . SER A 1 87 ? -4.008 -16.468 25.743 1.00 67.38 87 SER A C 1
ATOM 686 O O . SER A 1 87 ? -4.261 -17.115 26.758 1.00 67.38 87 SER A O 1
ATOM 688 N N . SER A 1 88 ? -4.393 -16.868 24.526 1.00 60.44 88 SER A N 1
ATOM 689 C CA . SER A 1 88 ? -5.096 -18.127 24.259 1.00 60.44 88 SER A CA 1
ATOM 690 C C . SER A 1 88 ? -4.169 -19.345 24.354 1.00 60.44 88 SER A C 1
ATOM 692 O O . SER A 1 88 ? -4.562 -20.340 24.956 1.00 60.44 88 SER A O 1
ATOM 694 N N . SER A 1 89 ? -2.909 -19.256 23.902 1.00 59.00 89 SER A N 1
ATOM 695 C CA . SER A 1 89 ? -1.959 -20.382 24.007 1.00 59.00 89 SER A CA 1
ATOM 696 C C . SER A 1 89 ? -1.515 -20.697 25.443 1.00 59.00 89 SER A C 1
ATOM 698 O O . SER A 1 89 ? -1.098 -21.814 25.734 1.00 59.00 89 SER A O 1
ATOM 700 N N . THR A 1 90 ? -1.605 -19.731 26.362 1.00 57.94 90 THR A N 1
ATOM 701 C CA . THR A 1 90 ? -1.263 -19.934 27.784 1.00 57.94 90 THR A CA 1
ATOM 702 C C . THR A 1 90 ? -2.384 -20.658 28.552 1.00 57.94 90 THR A C 1
ATOM 704 O O . THR A 1 90 ? -2.143 -21.178 29.637 1.00 57.94 90 THR A O 1
ATOM 707 N N . ARG A 1 91 ? -3.603 -20.745 27.997 1.00 58.03 91 ARG A N 1
ATOM 708 C CA . ARG A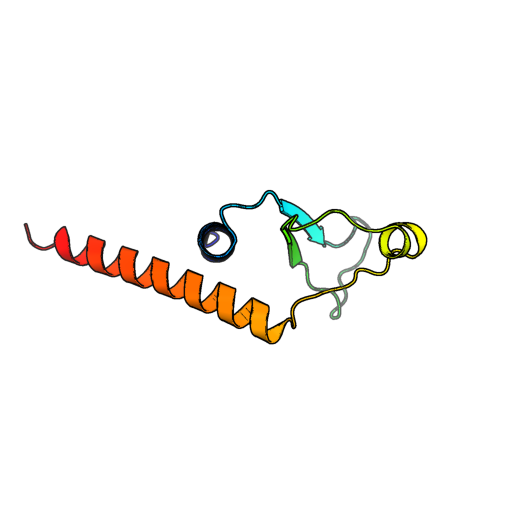 1 91 ? -4.739 -21.447 28.624 1.00 58.03 91 ARG A CA 1
ATOM 709 C C . ARG A 1 91 ? -4.811 -22.942 28.294 1.00 58.03 91 ARG A C 1
ATOM 711 O O . ARG A 1 91 ? -5.411 -23.675 29.068 1.00 58.03 91 ARG A O 1
ATOM 718 N N . GLU A 1 92 ? -4.182 -23.401 27.211 1.00 54.41 92 GLU A N 1
ATOM 719 C CA . GLU A 1 92 ? -4.242 -24.813 26.784 1.00 54.41 92 GLU A CA 1
ATOM 720 C C . GLU A 1 92 ? -3.052 -25.674 27.244 1.00 54.41 92 GLU A C 1
ATOM 722 O O . GLU A 1 92 ? -3.139 -26.894 27.219 1.00 54.41 92 GLU A O 1
ATOM 727 N N . ALA A 1 93 ? -1.955 -25.078 27.724 1.00 56.38 93 ALA A N 1
ATOM 728 C CA . ALA A 1 93 ? -0.781 -25.818 28.217 1.00 56.38 93 ALA A CA 1
ATOM 729 C C . ALA A 1 93 ? -0.840 -26.168 29.723 1.00 56.38 93 ALA A C 1
ATOM 731 O O . ALA A 1 93 ? 0.151 -26.626 30.291 1.00 56.38 93 ALA A O 1
ATOM 732 N N . GLY A 1 94 ? -1.972 -25.896 30.379 1.00 54.66 94 GLY A N 1
ATOM 733 C CA . GLY A 1 94 ? -2.169 -26.049 31.824 1.00 54.66 94 GLY A CA 1
ATOM 734 C C . GLY A 1 94 ? -3.347 -26.944 32.212 1.00 54.66 94 GLY A C 1
ATOM 735 O O . GLY A 1 94 ? -3.890 -26.750 33.299 1.00 54.66 94 GLY A O 1
ATOM 736 N N . SER A 1 95 ? -3.754 -27.877 31.343 1.00 40.97 95 SER A N 1
ATOM 737 C CA . SER A 1 95 ? -4.758 -28.908 31.640 1.00 40.97 95 SER A CA 1
ATOM 738 C C . SER A 1 95 ? -4.252 -30.305 31.317 1.00 40.97 95 SER A C 1
ATOM 740 O O . SER A 1 95 ? -3.397 -30.436 30.416 1.00 40.97 95 SER A O 1
#

Radius of gyration: 18.45 Å; chains: 1; bounding box: 35×43×52 Å

Secondary structure (DSSP, 8-state):
-PPPP-HHHHHHHHHTTS--EEEEEE---TTPPP-TT---EEEEEE--S---HHHHHH-PPPPSS-HHHHHHHHHHHHHHHHHHHHHHHHHHTT-

Sequence (95 aa):
MRQPRSEPLEALRSSLDDPPYNFVIHTLRENETPNNAFHWHIRITPRLGVPGGFELATGIMINSVLPEQAADVLRAAAYSDRASLRSSSTREAGS

pLDDT: mean 84.14, std 14.85, range [37.72, 97.25]